Protein AF-A0A937WXK1-F1 (afdb_monomer)

Radius of gyration: 22.66 Å; Cα contacts (8 Å, |Δi|>4): 271; chains: 1; bounding box: 79×3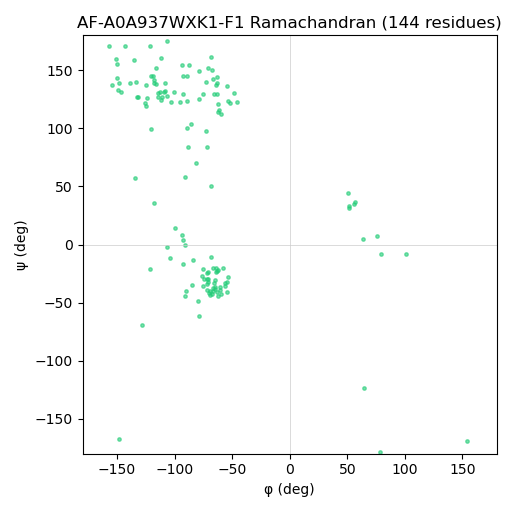7×36 Å

Sequence (146 aa):
MNFSSLIKWIATVLGIVIFLMCNLSALAGEVLADIPAIATKSQAEVAKLLGSPTSQSKSKYGAKCVYSKGAIEIVFINGKADWITVYLPNASYSKEALAFLKLPVKSPTFSNANVIRWTNLPGLLEVSIFPSGNKVDYEYIKVKTK

Nearest PDB structures (foldseek):
  5zza-assembly1_P  TM=6.532E-01  e=3.509E+00  Candidatus Odinarchaeum yellowstonii
  5o7o-assembly1_B  TM=2.671E-01  e=8.896E-01  Erwinia amylovora CFBP1430
  7pbh-assembly1_A  TM=5.790E-01  e=7.378E+00  Candidatus Thorarchaeota
  8yb4-assembly1_B  TM=2.318E-01  e=8.759E+00  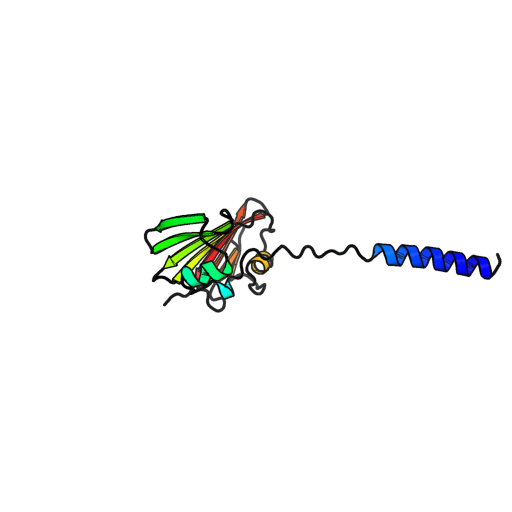Arabidopsis thaliana

Secondary structure (DSSP, 8-state):
--HHHHHHHHHHHHHHHHHHTS------------HHHHTT-BHHHHHHHH-S-SEEEE-SSEEEEEEGGGTEEEEEETTEEEEEEEE-TTSBSSGGGGGGGTPPP---SEE-SS-EEEES-TTEEEEEEEEETTEEEEEEEEE---

Foldseek 3Di:
DDPVVVVVVVVVVVVVVVVPPPPPPDPQPAQPAQCVQQFFDAQVSVCVVQNHFPDWDADPQAIWTHGDVRQWIFGQHVRGTFKIKGAWQPAFPDLCVVVSNVAPRDQFPDDDPAWGKHADDVQWGIWIFGDDHRGTGMIITGGPDD

Structure (mmCIF, N/CA/C/O backbone):
data_AF-A0A937WXK1-F1
#
_entry.id   AF-A0A937WXK1-F1
#
loop_
_atom_site.group_PDB
_atom_site.id
_atom_site.type_symbol
_atom_site.label_atom_id
_atom_site.label_alt_id
_atom_site.label_comp_id
_atom_site.label_asym_id
_atom_site.label_entity_id
_atom_site.label_seq_id
_atom_site.pdbx_PDB_ins_code
_atom_site.Cartn_x
_atom_site.Cartn_y
_atom_site.Cartn_z
_atom_site.occupancy
_atom_site.B_iso_or_equiv
_atom_site.auth_seq_id
_atom_site.auth_comp_id
_atom_site.auth_asym_id
_atom_site.auth_atom_id
_atom_site.pdbx_PDB_model_num
ATOM 1 N N . MET A 1 1 ? 63.518 -20.117 -12.270 1.00 55.62 1 MET A N 1
ATOM 2 C CA . MET A 1 1 ? 62.443 -19.628 -11.375 1.00 55.62 1 MET A CA 1
ATOM 3 C C . MET A 1 1 ? 62.167 -20.729 -10.359 1.00 55.62 1 MET A C 1
ATOM 5 O O . MET A 1 1 ? 61.931 -21.848 -10.788 1.00 55.62 1 MET A O 1
ATOM 9 N N . ASN A 1 2 ? 62.336 -20.481 -9.056 1.00 64.62 2 ASN A N 1
ATOM 10 C CA . ASN A 1 2 ? 62.333 -21.553 -8.051 1.00 64.62 2 ASN A CA 1
ATOM 11 C C . ASN A 1 2 ? 60.907 -21.822 -7.529 1.00 64.62 2 ASN A C 1
ATOM 13 O O . ASN A 1 2 ? 60.117 -20.887 -7.403 1.00 64.62 2 ASN A O 1
ATOM 17 N N . PHE A 1 3 ? 60.575 -23.080 -7.225 1.00 59.91 3 PHE A N 1
ATOM 18 C CA . PHE A 1 3 ? 59.211 -23.543 -6.898 1.00 59.91 3 PHE A CA 1
ATOM 19 C C . PHE A 1 3 ? 58.581 -22.773 -5.716 1.00 59.91 3 PHE A C 1
ATOM 21 O O . PHE A 1 3 ? 57.397 -22.447 -5.717 1.00 59.91 3 PHE A O 1
ATOM 28 N N . SER A 1 4 ? 59.420 -22.359 -4.763 1.00 64.00 4 SER A N 1
ATOM 29 C CA . SER A 1 4 ? 59.071 -21.488 -3.629 1.00 64.00 4 SER A CA 1
ATOM 30 C C . SER A 1 4 ? 58.541 -20.105 -4.046 1.00 64.00 4 SER A C 1
ATOM 32 O O . SER A 1 4 ? 57.612 -19.575 -3.435 1.00 64.00 4 SER A O 1
ATOM 34 N N . SER A 1 5 ? 59.080 -19.523 -5.119 1.00 58.56 5 SER A N 1
ATOM 35 C CA . SER A 1 5 ? 58.648 -18.219 -5.637 1.00 58.56 5 SER A CA 1
ATOM 36 C C . SER A 1 5 ? 57.306 -18.305 -6.369 1.00 58.56 5 SER A C 1
ATOM 38 O O . SER A 1 5 ? 56.538 -17.349 -6.325 1.00 58.56 5 SER A O 1
ATOM 40 N N . LEU A 1 6 ? 56.996 -19.453 -6.984 1.00 58.25 6 LEU A N 1
ATOM 41 C CA . LEU A 1 6 ? 55.725 -19.705 -7.672 1.00 58.25 6 LEU A CA 1
ATOM 42 C C . LEU A 1 6 ? 54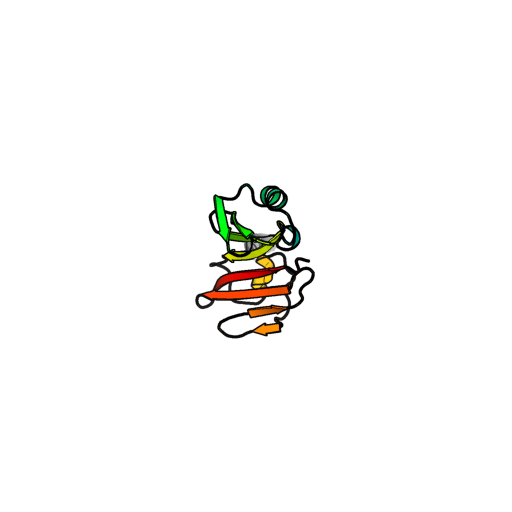.559 -19.834 -6.675 1.00 58.25 6 LEU A C 1
ATOM 44 O O . LEU A 1 6 ? 53.503 -19.245 -6.882 1.00 58.25 6 LEU A O 1
ATOM 48 N N . ILE A 1 7 ? 54.775 -20.526 -5.551 1.00 59.47 7 ILE A N 1
ATOM 49 C CA . ILE A 1 7 ? 53.764 -20.709 -4.492 1.00 59.47 7 ILE A CA 1
ATOM 50 C C . ILE A 1 7 ? 53.437 -19.384 -3.790 1.00 59.47 7 ILE A C 1
ATOM 52 O O . ILE A 1 7 ? 52.269 -19.100 -3.527 1.00 59.47 7 ILE A O 1
ATOM 56 N N . LYS A 1 8 ? 54.445 -18.539 -3.534 1.00 56.88 8 LYS A N 1
ATOM 57 C CA . LYS A 1 8 ? 54.229 -17.202 -2.958 1.00 56.88 8 LYS A CA 1
ATOM 58 C C . LYS A 1 8 ? 53.412 -16.309 -3.891 1.00 56.88 8 LYS A C 1
ATOM 60 O O . LYS A 1 8 ? 52.508 -15.629 -3.426 1.00 56.88 8 LYS A O 1
ATOM 65 N N . TRP A 1 9 ? 53.676 -16.365 -5.196 1.00 55.75 9 TRP A N 1
ATOM 66 C CA . TRP A 1 9 ? 52.932 -15.586 -6.188 1.00 55.75 9 TRP A CA 1
ATOM 67 C C . TRP A 1 9 ? 51.472 -16.050 -6.310 1.00 55.75 9 TRP A C 1
ATOM 69 O O . TRP A 1 9 ? 50.564 -15.222 -6.306 1.00 55.75 9 TRP A O 1
ATOM 79 N N . ILE A 1 10 ? 51.229 -17.368 -6.317 1.00 57.94 10 ILE A N 1
ATOM 80 C CA . ILE A 1 10 ? 49.874 -17.944 -6.321 1.00 57.94 10 ILE A CA 1
ATOM 81 C C . ILE A 1 10 ? 49.108 -17.543 -5.054 1.00 57.94 10 ILE A C 1
ATOM 83 O O . ILE A 1 10 ? 47.962 -17.121 -5.160 1.00 57.94 10 ILE A O 1
ATOM 87 N N . ALA A 1 11 ? 49.734 -17.600 -3.874 1.00 56.31 11 ALA A N 1
ATOM 88 C CA . ALA A 1 11 ? 49.095 -17.209 -2.615 1.00 56.31 11 ALA A CA 1
ATOM 89 C C . ALA A 1 11 ? 48.742 -15.709 -2.562 1.00 56.31 11 ALA A C 1
ATOM 91 O O . ALA A 1 11 ? 47.680 -15.346 -2.055 1.00 56.31 11 ALA A O 1
ATOM 92 N N . THR A 1 12 ? 49.585 -14.836 -3.125 1.00 54.69 12 THR A N 1
ATOM 93 C CA . THR A 1 12 ? 49.306 -13.392 -3.210 1.00 54.69 12 THR A CA 1
ATOM 94 C C . THR A 1 12 ? 48.169 -13.084 -4.187 1.00 54.69 12 THR A C 1
ATOM 96 O O . THR A 1 12 ? 47.307 -12.266 -3.873 1.00 54.69 12 THR A O 1
ATOM 99 N N . VAL A 1 13 ? 48.104 -13.765 -5.336 1.00 55.28 13 VAL A N 1
ATOM 100 C CA . VAL A 1 13 ? 47.019 -13.571 -6.314 1.00 55.28 13 VAL A CA 1
ATOM 101 C C . VAL A 1 13 ? 45.694 -14.161 -5.808 1.00 55.28 13 VAL A C 1
ATOM 103 O O . VAL A 1 13 ? 44.657 -13.513 -5.944 1.00 55.28 13 VAL A O 1
ATOM 106 N N . LEU A 1 14 ? 45.708 -15.325 -5.144 1.00 51.22 14 LEU A N 1
ATOM 107 C CA . LEU A 1 14 ? 44.502 -15.919 -4.544 1.00 51.22 14 LEU A CA 1
ATOM 108 C C . LEU A 1 14 ? 43.934 -15.059 -3.401 1.00 51.22 14 LEU A C 1
ATOM 110 O O . LEU A 1 14 ? 42.718 -14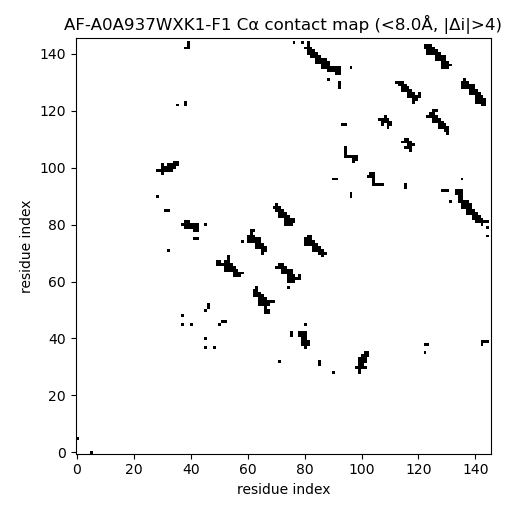.920 -3.283 1.00 51.22 14 LEU A O 1
ATOM 114 N N . GLY A 1 15 ? 44.803 -14.450 -2.586 1.00 51.47 15 GLY A N 1
ATOM 115 C CA . GLY A 1 15 ? 44.396 -13.562 -1.492 1.00 51.47 15 GLY A CA 1
ATOM 116 C C . GLY A 1 15 ? 43.711 -12.275 -1.967 1.00 51.47 15 GLY A C 1
ATOM 117 O O . GLY A 1 15 ? 42.782 -11.799 -1.317 1.00 51.47 15 GLY A O 1
ATOM 118 N N . ILE A 1 16 ? 44.107 -11.744 -3.129 1.00 53.38 16 ILE A N 1
ATOM 119 C CA . ILE A 1 16 ? 43.506 -10.537 -3.722 1.00 53.38 16 ILE A CA 1
ATOM 120 C C . ILE A 1 16 ? 42.127 -10.839 -4.336 1.00 53.38 16 ILE A C 1
ATOM 122 O O . ILE A 1 16 ? 41.214 -10.022 -4.224 1.00 53.38 16 ILE A O 1
ATOM 126 N N . VAL A 1 17 ? 41.932 -12.023 -4.927 1.00 50.88 17 VAL A N 1
ATOM 127 C CA . VAL A 1 17 ? 40.643 -12.409 -5.536 1.00 50.88 17 VAL A CA 1
ATOM 128 C C . VAL A 1 17 ? 39.564 -12.682 -4.478 1.00 50.88 17 VAL A C 1
ATOM 130 O O . VAL A 1 17 ? 38.404 -12.330 -4.684 1.00 50.88 17 VAL A O 1
ATOM 133 N N . ILE A 1 18 ? 39.934 -13.226 -3.314 1.00 52.16 18 ILE A N 1
ATOM 134 C CA . ILE A 1 18 ? 38.995 -13.495 -2.208 1.00 52.16 18 ILE A CA 1
ATOM 135 C C . ILE A 1 18 ? 38.510 -12.197 -1.536 1.00 52.16 18 ILE A C 1
ATOM 137 O O . ILE A 1 18 ? 37.368 -12.131 -1.087 1.00 52.16 18 ILE A O 1
ATOM 141 N N . PHE A 1 19 ? 39.320 -11.133 -1.531 1.00 45.56 19 PHE A N 1
ATOM 142 C CA . PHE A 1 19 ? 38.909 -9.834 -0.985 1.00 45.56 19 PHE A CA 1
ATOM 143 C C . PHE A 1 19 ? 37.940 -9.068 -1.908 1.00 45.56 19 PHE A C 1
ATOM 145 O O . PHE A 1 19 ? 37.181 -8.218 -1.445 1.00 45.56 19 PHE A O 1
ATOM 152 N N . LEU A 1 20 ? 37.909 -9.388 -3.209 1.00 48.06 20 LEU A N 1
ATOM 153 C CA . LEU A 1 20 ? 37.067 -8.690 -4.187 1.00 48.06 20 LEU A CA 1
ATOM 154 C C . LEU A 1 20 ? 35.616 -9.209 -4.255 1.00 48.06 20 LEU A C 1
ATOM 156 O O . LEU A 1 20 ? 34.759 -8.534 -4.820 1.00 48.06 20 LEU A O 1
ATOM 160 N N . MET A 1 21 ? 35.304 -10.373 -3.673 1.00 49.56 21 MET A N 1
ATOM 161 C CA . MET A 1 21 ? 33.971 -10.996 -3.791 1.00 49.56 21 MET A CA 1
ATOM 162 C C . MET A 1 21 ? 32.962 -10.618 -2.693 1.00 49.56 21 MET A C 1
ATOM 164 O O . MET A 1 21 ? 31.816 -11.054 -2.752 1.00 49.56 21 MET A O 1
ATOM 168 N N . CYS A 1 22 ? 33.328 -9.781 -1.718 1.00 47.31 22 CYS A N 1
ATOM 169 C CA . CYS A 1 22 ? 32.464 -9.489 -0.562 1.00 47.31 22 CYS A CA 1
ATOM 170 C C . CYS A 1 22 ? 31.671 -8.172 -0.627 1.00 47.31 22 CYS A C 1
ATOM 172 O O . CYS A 1 22 ? 31.129 -7.749 0.388 1.00 47.31 22 CYS A O 1
ATOM 174 N N . ASN A 1 23 ? 31.560 -7.520 -1.789 1.00 49.66 23 ASN A N 1
ATOM 175 C CA . ASN A 1 23 ? 30.774 -6.283 -1.927 1.00 49.66 23 ASN A CA 1
ATOM 176 C C . ASN A 1 23 ? 29.605 -6.406 -2.910 1.00 49.66 23 ASN A C 1
ATOM 178 O O . ASN A 1 23 ? 29.257 -5.445 -3.590 1.00 49.66 23 ASN A O 1
ATOM 182 N N . LEU A 1 24 ? 28.950 -7.568 -2.962 1.00 50.41 24 LEU A N 1
ATOM 183 C CA . LEU A 1 24 ? 27.595 -7.645 -3.508 1.00 50.41 24 LEU A CA 1
ATOM 184 C C . LEU A 1 24 ? 26.588 -7.437 -2.373 1.00 50.41 24 LEU A C 1
ATOM 186 O O . LEU A 1 24 ? 25.771 -8.304 -2.068 1.00 50.41 24 LEU A O 1
ATOM 190 N N . SER A 1 25 ? 26.684 -6.287 -1.701 1.00 50.28 25 SER A N 1
ATOM 191 C CA . SER A 1 25 ? 25.630 -5.846 -0.794 1.00 50.28 25 SER A CA 1
ATOM 192 C C . SER A 1 25 ? 24.368 -5.713 -1.625 1.00 50.28 25 SER A C 1
ATOM 194 O O . SER A 1 25 ? 24.293 -4.893 -2.542 1.00 50.28 25 SER A O 1
ATOM 196 N N . ALA A 1 26 ? 23.413 -6.593 -1.345 1.00 49.31 26 ALA A N 1
ATOM 197 C CA . ALA A 1 26 ? 22.116 -6.604 -1.973 1.00 49.31 26 ALA A CA 1
ATOM 198 C C . ALA A 1 26 ? 21.556 -5.176 -2.001 1.00 49.31 26 ALA A C 1
ATOM 200 O O . ALA A 1 26 ? 21.337 -4.569 -0.955 1.00 49.31 26 ALA A O 1
ATOM 201 N N . LEU A 1 27 ? 21.239 -4.677 -3.197 1.00 47.31 27 LEU A N 1
ATOM 202 C CA . LEU A 1 27 ? 20.220 -3.644 -3.390 1.00 47.31 27 LEU A CA 1
ATOM 203 C C . LEU A 1 27 ? 18.841 -4.254 -3.065 1.00 47.31 27 LEU A C 1
ATOM 205 O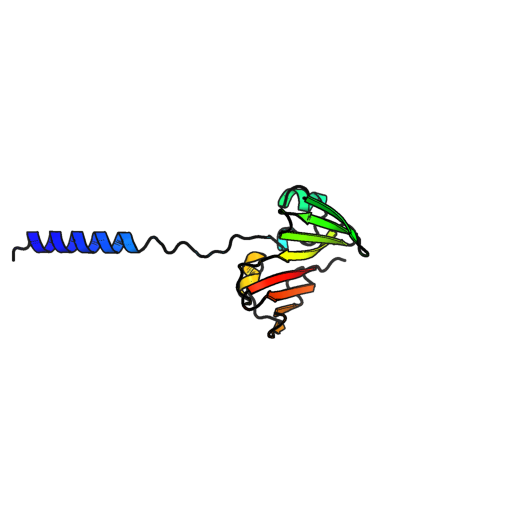 O . LEU A 1 27 ? 17.909 -4.205 -3.863 1.00 47.31 27 LEU A O 1
ATOM 209 N N . ALA A 1 28 ? 18.722 -4.909 -1.910 1.00 51.16 28 ALA A N 1
ATOM 210 C CA . ALA A 1 28 ? 17.448 -5.227 -1.310 1.00 51.16 28 ALA A CA 1
ATOM 211 C C . ALA A 1 28 ? 16.937 -3.891 -0.787 1.00 51.16 28 ALA A C 1
ATOM 213 O O . ALA A 1 28 ? 17.398 -3.397 0.240 1.00 51.16 28 ALA A O 1
ATOM 214 N N . GLY A 1 29 ? 16.067 -3.261 -1.573 1.00 54.28 29 GLY A N 1
ATOM 215 C CA . GLY A 1 29 ? 15.367 -2.068 -1.141 1.00 54.28 29 GLY A CA 1
ATOM 216 C C . GLY A 1 29 ? 14.772 -2.299 0.244 1.00 54.28 29 GLY A C 1
ATOM 217 O O . GLY A 1 29 ? 14.165 -3.342 0.493 1.00 54.28 29 GLY A O 1
ATOM 218 N N . GLU A 1 30 ? 15.013 -1.362 1.157 1.00 63.38 30 GLU A N 1
ATOM 219 C CA . GLU A 1 30 ? 14.462 -1.411 2.504 1.00 63.38 30 GLU A CA 1
ATOM 220 C C . GLU A 1 30 ? 12.940 -1.569 2.402 1.00 63.38 30 GLU A C 1
ATOM 222 O O . GLU A 1 30 ? 12.269 -0.800 1.710 1.00 63.38 30 GLU A O 1
ATOM 227 N N . VAL A 1 31 ? 12.400 -2.620 3.021 1.00 65.44 31 VAL A N 1
ATOM 228 C CA . VAL A 1 31 ? 10.958 -2.868 3.016 1.00 65.44 31 VAL A CA 1
ATOM 229 C C . VAL A 1 31 ? 10.277 -1.701 3.716 1.00 65.44 31 VAL A C 1
ATOM 231 O O . VAL A 1 31 ? 10.439 -1.529 4.923 1.00 65.44 31 VAL A O 1
ATOM 234 N N . LEU A 1 32 ? 9.495 -0.924 2.969 1.00 78.56 32 LEU A N 1
ATOM 235 C CA . LEU A 1 32 ? 8.864 0.277 3.505 1.00 78.56 32 LEU A CA 1
ATOM 236 C C . LEU A 1 32 ? 7.537 -0.036 4.210 1.00 78.56 32 LEU A C 1
ATOM 238 O O . LEU A 1 32 ? 7.209 0.601 5.209 1.00 78.56 32 LEU A O 1
ATOM 242 N N . ALA A 1 33 ? 6.776 -1.019 3.715 1.00 86.75 33 ALA A N 1
ATOM 243 C CA . ALA A 1 33 ? 5.489 -1.399 4.292 1.00 86.75 33 ALA A CA 1
ATOM 244 C C . ALA A 1 33 ? 5.218 -2.905 4.153 1.00 86.75 33 ALA A C 1
ATOM 246 O O . ALA A 1 33 ? 5.307 -3.472 3.071 1.00 86.75 33 ALA A O 1
ATOM 247 N N . ASP A 1 34 ? 4.821 -3.562 5.244 1.00 94.62 34 ASP A N 1
ATOM 248 C CA . ASP A 1 34 ? 4.305 -4.936 5.213 1.00 94.62 34 ASP A CA 1
ATOM 249 C C . ASP A 1 34 ? 2.787 -4.900 4.978 1.00 94.62 34 ASP A C 1
ATOM 251 O O . ASP A 1 34 ? 1.993 -4.892 5.923 1.00 94.62 34 ASP A O 1
ATOM 255 N N . ILE A 1 35 ? 2.370 -4.801 3.711 1.00 96.12 35 ILE A N 1
ATOM 256 C CA . ILE A 1 35 ? 0.947 -4.668 3.360 1.00 96.12 35 ILE A CA 1
ATOM 257 C C . ILE A 1 35 ? 0.110 -5.855 3.855 1.00 96.12 35 ILE A C 1
ATOM 259 O O . ILE A 1 35 ? -0.958 -5.600 4.419 1.00 96.12 35 ILE A O 1
ATOM 263 N N . PRO A 1 36 ? 0.554 -7.123 3.736 1.00 95.75 36 PRO A N 1
ATOM 264 C CA . PRO A 1 36 ? -0.164 -8.250 4.330 1.00 95.75 36 PRO A CA 1
ATOM 265 C C . PRO A 1 36 ? -0.397 -8.119 5.842 1.00 95.75 36 PRO A C 1
ATOM 267 O O . PRO A 1 36 ? -1.452 -8.525 6.329 1.00 95.75 36 PRO A O 1
ATOM 270 N N . ALA A 1 37 ? 0.547 -7.537 6.590 1.00 96.31 37 ALA A N 1
ATOM 271 C CA . ALA A 1 37 ? 0.388 -7.319 8.028 1.00 96.31 37 ALA A CA 1
ATOM 272 C C . ALA A 1 37 ? -0.538 -6.137 8.376 1.00 96.31 37 ALA A C 1
ATOM 274 O O . ALA A 1 37 ? -1.144 -6.143 9.450 1.00 96.31 37 ALA A O 1
ATOM 275 N N . ILE A 1 38 ? -0.653 -5.139 7.492 1.00 96.50 38 ILE A N 1
ATOM 276 C CA . ILE A 1 38 ? -1.426 -3.900 7.701 1.00 96.50 38 ILE A CA 1
ATOM 277 C C . ILE A 1 38 ? -2.876 -4.037 7.221 1.00 96.50 38 ILE A C 1
ATOM 279 O O . ILE A 1 38 ? -3.791 -3.523 7.867 1.00 96.50 38 ILE A O 1
ATOM 283 N N . ALA A 1 39 ? -3.103 -4.702 6.088 1.00 96.56 39 ALA A N 1
ATOM 284 C CA . ALA A 1 39 ? -4.413 -4.788 5.452 1.00 96.56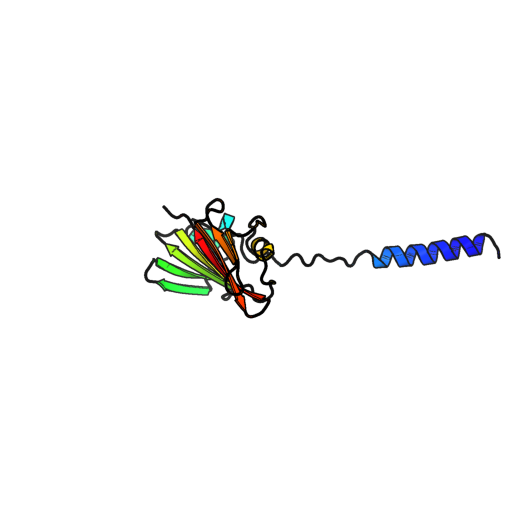 39 ALA A CA 1
ATOM 285 C C . ALA A 1 39 ? -5.475 -5.321 6.428 1.00 96.56 39 ALA A C 1
ATOM 287 O O . ALA A 1 39 ? -5.244 -6.287 7.156 1.00 96.56 39 ALA A O 1
ATOM 288 N N . THR A 1 40 ? -6.661 -4.702 6.443 1.00 96.56 40 THR A N 1
ATOM 289 C CA . THR A 1 40 ? -7.800 -5.051 7.321 1.00 96.56 40 THR A CA 1
ATOM 290 C C . THR A 1 40 ? -7.571 -4.872 8.831 1.00 96.56 40 THR A C 1
ATOM 292 O O . THR A 1 40 ? -8.453 -5.204 9.633 1.00 96.56 40 THR A O 1
ATOM 295 N N . LYS A 1 41 ? -6.425 -4.333 9.263 1.00 97.50 41 LYS A N 1
ATOM 296 C CA . LYS A 1 41 ? -6.162 -4.031 10.678 1.00 97.50 41 LYS A CA 1
ATOM 297 C C . LYS A 1 41 ? -6.842 -2.745 11.115 1.00 97.50 41 LYS A C 1
ATOM 299 O O . LYS A 1 41 ? -7.038 -1.826 10.327 1.00 97.50 41 LYS A O 1
ATOM 304 N N . SER A 1 42 ? -7.217 -2.673 12.386 1.00 97.25 42 SER A N 1
ATOM 305 C CA . SER A 1 42 ? -7.682 -1.420 12.982 1.00 97.25 42 SER A CA 1
ATOM 306 C C . SER A 1 42 ? -6.551 -0.402 13.103 1.00 97.25 42 SER A C 1
ATOM 308 O O . SER A 1 42 ? -5.375 -0.762 13.117 1.00 97.25 42 SER A O 1
ATOM 310 N N . GLN A 1 43 ? -6.898 0.874 13.268 1.00 97.12 43 GLN A N 1
ATOM 311 C CA . GLN A 1 43 ? -5.909 1.932 13.486 1.00 97.12 43 GLN A CA 1
ATOM 312 C C . GLN A 1 43 ? -4.975 1.636 14.669 1.00 97.12 43 GLN A C 1
ATOM 314 O O . GLN A 1 43 ? -3.769 1.854 14.566 1.00 97.12 43 GLN A O 1
ATOM 319 N N . ALA A 1 44 ? -5.513 1.106 15.771 1.00 97.44 44 ALA A N 1
ATOM 320 C CA . ALA A 1 44 ? -4.726 0.758 16.950 1.00 97.44 44 ALA A CA 1
ATOM 321 C C . ALA A 1 44 ? -3.757 -0.405 16.684 1.00 97.44 44 ALA A C 1
ATOM 323 O O . ALA A 1 44 ? -2.636 -0.399 17.182 1.00 97.44 44 ALA A O 1
ATOM 324 N N . GLU A 1 45 ? -4.164 -1.400 15.894 1.00 98.00 45 GLU A N 1
ATOM 325 C CA . GLU A 1 45 ? -3.287 -2.503 15.487 1.00 98.00 45 GLU A CA 1
ATOM 326 C C . GLU A 1 45 ? -2.193 -2.029 14.528 1.00 98.00 45 GLU A C 1
ATOM 328 O O . GLU A 1 45 ? -1.032 -2.378 14.723 1.00 98.00 45 GLU A O 1
ATOM 333 N N . VAL A 1 46 ? -2.530 -1.187 13.546 1.00 97.62 46 VAL A N 1
ATOM 334 C CA . VAL A 1 46 ? -1.538 -0.585 12.642 1.00 97.62 46 VAL A CA 1
ATOM 335 C C . VAL A 1 46 ? -0.529 0.255 13.421 1.00 97.62 46 VAL A C 1
ATOM 337 O O . VAL A 1 46 ? 0.665 0.180 13.146 1.00 97.62 46 VAL A O 1
ATOM 340 N N . ALA A 1 47 ? -0.971 0.998 14.439 1.00 96.50 47 ALA A N 1
ATOM 341 C CA . ALA A 1 47 ? -0.073 1.807 15.257 1.00 96.50 47 ALA A CA 1
ATOM 342 C C . ALA A 1 47 ? 0.953 0.972 16.047 1.00 96.50 47 ALA A C 1
ATOM 344 O O . ALA A 1 47 ? 2.031 1.464 16.365 1.00 96.50 47 ALA A O 1
ATOM 345 N N . LYS A 1 48 ? 0.667 -0.308 16.327 1.00 96.81 48 LYS A N 1
ATOM 346 C CA . LYS A 1 48 ? 1.656 -1.230 16.917 1.00 96.81 48 LYS A CA 1
ATOM 347 C C . LYS A 1 48 ? 2.746 -1.639 15.923 1.00 96.81 48 LYS A C 1
ATOM 349 O O . LYS A 1 48 ? 3.827 -2.018 16.354 1.00 96.81 48 LYS A O 1
ATOM 354 N N . LEU A 1 49 ? 2.454 -1.588 14.622 1.00 95.31 49 LEU A N 1
ATOM 355 C CA . LEU A 1 49 ? 3.379 -1.966 13.549 1.00 95.31 49 LEU A CA 1
ATOM 356 C C . LEU A 1 49 ? 4.197 -0.770 13.052 1.00 95.31 49 LEU A C 1
ATOM 358 O O . LEU A 1 49 ? 5.398 -0.893 12.844 1.00 95.31 49 LEU A O 1
ATOM 362 N N . LEU A 1 50 ? 3.543 0.377 12.855 1.00 94.75 50 LEU A N 1
ATOM 363 C CA . LEU A 1 50 ? 4.133 1.569 12.231 1.00 94.75 50 LEU A CA 1
ATOM 364 C C . LEU A 1 50 ? 4.433 2.700 13.227 1.00 94.75 50 LEU A C 1
ATOM 366 O O . LEU A 1 50 ? 4.943 3.749 12.836 1.00 94.75 50 LEU A O 1
ATOM 370 N N . GLY A 1 51 ? 4.093 2.513 14.504 1.00 95.06 51 GLY A N 1
ATOM 371 C CA . GLY A 1 51 ? 4.073 3.582 15.498 1.00 95.06 51 GLY A CA 1
ATOM 372 C C . GLY A 1 51 ? 2.833 4.475 15.384 1.00 95.06 51 GLY A C 1
ATOM 373 O O . GLY A 1 51 ? 1.941 4.265 14.559 1.00 95.06 51 GLY A O 1
ATOM 374 N N . SER A 1 52 ? 2.762 5.492 16.241 1.00 95.31 52 SER A N 1
ATOM 375 C CA . SER A 1 52 ? 1.662 6.460 16.220 1.00 95.31 52 SER A CA 1
ATOM 376 C C . SER A 1 52 ? 1.630 7.250 14.905 1.00 95.31 52 SER A C 1
ATOM 378 O O . SER A 1 52 ? 2.689 7.591 14.369 1.00 95.31 52 SER A O 1
ATOM 380 N N . PRO A 1 53 ? 0.434 7.592 14.390 1.00 96.62 53 PRO A N 1
ATOM 381 C CA . PRO A 1 53 ? 0.336 8.419 13.199 1.00 96.62 53 PRO A CA 1
ATOM 382 C C . PRO A 1 53 ? 0.933 9.807 13.458 1.00 96.62 53 PRO A C 1
ATOM 384 O O . PRO A 1 53 ? 0.729 10.402 14.514 1.00 96.62 53 PRO A O 1
ATOM 387 N N . THR A 1 54 ? 1.662 10.330 12.476 1.00 96.94 54 THR A N 1
ATOM 388 C CA . THR A 1 54 ? 2.220 11.689 12.492 1.00 96.94 54 THR A CA 1
ATOM 389 C C . THR A 1 54 ? 1.123 12.739 12.329 1.00 96.94 54 THR A C 1
ATOM 391 O O . THR A 1 54 ? 1.214 13.830 12.884 1.00 96.94 54 THR A O 1
ATOM 394 N N . SER A 1 55 ? 0.068 12.412 11.585 1.00 96.81 55 SER A N 1
ATOM 395 C CA . SER A 1 55 ? -1.127 13.242 11.489 1.00 96.81 55 SER A CA 1
ATOM 396 C C . SER A 1 55 ? -2.363 12.385 11.246 1.00 96.81 55 SER A C 1
ATOM 398 O O . SER A 1 55 ? -2.289 11.264 10.732 1.00 96.81 55 SER A O 1
ATOM 400 N N . GLN A 1 56 ? -3.514 12.923 11.635 1.00 96.31 56 GLN A N 1
ATOM 401 C CA . GLN A 1 56 ? -4.806 12.290 11.436 1.00 96.31 56 GLN A CA 1
ATOM 402 C C . GLN A 1 56 ? -5.825 13.339 11.001 1.00 96.31 56 GLN A C 1
ATOM 404 O O . GLN A 1 56 ? -5.863 14.453 11.516 1.00 96.31 56 GLN A O 1
ATOM 409 N N . SER A 1 57 ? -6.662 12.966 10.044 1.00 96.69 57 SER A N 1
ATOM 410 C CA . SER A 1 57 ? -7.745 13.788 9.514 1.00 96.69 57 SER A CA 1
ATOM 411 C C . SER A 1 57 ? -8.960 12.916 9.206 1.00 96.69 57 SER A C 1
ATOM 413 O O . SER A 1 57 ? -8.904 11.686 9.269 1.00 96.69 57 SER A O 1
ATOM 415 N N . LYS A 1 58 ? -10.092 1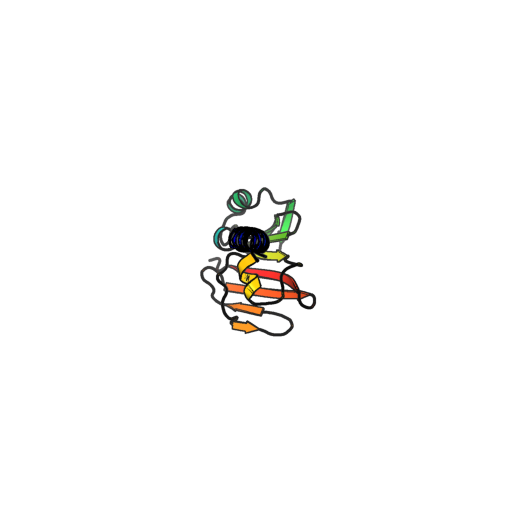3.543 8.887 1.00 95.62 58 LYS A N 1
ATOM 416 C CA . LYS A 1 58 ? -11.293 12.839 8.435 1.00 95.62 58 LYS A CA 1
ATOM 417 C C . LYS A 1 58 ? -11.394 12.944 6.917 1.00 95.62 58 LYS A C 1
ATOM 419 O O . LYS A 1 58 ? -11.287 14.033 6.365 1.00 95.62 58 LYS A O 1
ATOM 424 N N . SER A 1 59 ? -11.631 11.819 6.254 1.00 94.06 59 SER A N 1
ATOM 425 C CA . SER A 1 59 ? -11.973 11.758 4.832 1.00 94.06 59 SER A CA 1
ATOM 426 C C . SER A 1 59 ? -13.459 11.431 4.652 1.00 94.06 59 SER A C 1
ATOM 428 O O . SER A 1 59 ? -14.156 11.104 5.615 1.00 94.06 59 SER A O 1
ATOM 430 N N . LYS A 1 60 ? -13.937 11.450 3.401 1.00 94.06 60 LYS A N 1
ATOM 431 C CA . LYS A 1 60 ? -15.292 11.000 3.043 1.00 94.06 60 LYS A CA 1
ATOM 432 C C . LYS A 1 60 ? -15.595 9.568 3.515 1.00 94.06 60 LYS A C 1
ATOM 434 O O . LYS A 1 60 ? -16.742 9.278 3.832 1.00 94.06 60 LYS A O 1
ATOM 439 N N . TYR A 1 61 ? -14.589 8.691 3.554 1.00 93.69 61 TYR A N 1
ATOM 440 C CA . TYR A 1 61 ? -14.770 7.251 3.787 1.00 93.69 61 TYR A CA 1
ATOM 441 C C . TYR A 1 61 ? -14.387 6.792 5.200 1.00 93.69 61 TYR A C 1
ATOM 443 O O . TYR A 1 61 ? -14.697 5.669 5.584 1.00 93.69 61 TYR A O 1
ATOM 451 N N . GLY A 1 62 ? -13.725 7.647 5.981 1.00 94.00 62 GLY A N 1
ATOM 452 C CA . GLY A 1 62 ? -13.257 7.304 7.322 1.00 94.00 62 GLY A CA 1
ATOM 453 C C . GLY A 1 62 ? -12.049 8.121 7.765 1.00 94.00 62 GLY A C 1
ATOM 454 O O . GLY A 1 62 ? -11.688 9.117 7.127 1.00 94.00 62 GLY A O 1
ATOM 455 N N . ALA A 1 63 ? -11.425 7.716 8.870 1.00 97.06 63 ALA A N 1
ATOM 456 C CA . ALA A 1 63 ? -10.213 8.363 9.368 1.00 97.06 63 ALA A CA 1
ATOM 457 C C . ALA A 1 63 ? -9.064 8.158 8.372 1.00 97.06 63 ALA A C 1
ATOM 459 O O . ALA A 1 63 ? -8.816 7.036 7.942 1.00 97.06 63 ALA A O 1
ATOM 460 N N . LYS A 1 64 ? -8.375 9.237 8.002 1.00 98.31 64 LYS A N 1
ATOM 461 C CA . LYS A 1 64 ? -7.130 9.196 7.235 1.00 98.31 64 LYS A CA 1
ATOM 462 C C . LYS A 1 64 ? -5.978 9.459 8.194 1.00 98.31 64 LYS A C 1
ATOM 464 O O . LYS A 1 64 ? -5.944 10.518 8.821 1.00 98.31 64 LYS A O 1
ATOM 469 N N . CYS A 1 65 ? -5.038 8.532 8.275 1.00 98.25 65 CYS A N 1
ATOM 470 C CA . CYS A 1 65 ? -3.844 8.661 9.100 1.00 98.25 65 CYS A CA 1
ATOM 471 C C . CYS A 1 65 ? -2.591 8.616 8.233 1.00 98.25 65 CYS A C 1
ATOM 473 O O . CYS A 1 65 ? -2.533 7.876 7.251 1.00 98.25 65 CYS A O 1
ATOM 475 N N . VAL A 1 66 ? -1.587 9.387 8.632 1.00 97.81 66 VAL A N 1
ATOM 476 C CA . VAL A 1 66 ? -0.273 9.432 7.992 1.00 97.81 66 VAL A CA 1
ATOM 477 C C . VAL A 1 66 ? 0.755 8.853 8.956 1.00 97.81 66 VAL A C 1
ATOM 479 O O . VAL A 1 66 ? 0.793 9.246 10.120 1.00 97.81 66 VAL A O 1
ATOM 482 N N . TYR A 1 67 ? 1.587 7.935 8.481 1.00 96.19 67 TYR A N 1
ATOM 483 C CA . TYR A 1 67 ? 2.625 7.244 9.247 1.00 96.19 67 TYR A CA 1
ATOM 484 C C . TYR A 1 67 ? 4.001 7.479 8.619 1.00 96.19 67 TYR A C 1
ATOM 486 O O . TYR A 1 67 ? 4.115 8.029 7.520 1.00 96.19 67 TYR A O 1
ATOM 494 N N . SER A 1 68 ? 5.057 7.069 9.327 1.00 91.75 68 SER A N 1
ATOM 495 C CA . SER A 1 68 ? 6.431 7.039 8.805 1.00 91.75 68 SER A CA 1
ATOM 496 C C . SER A 1 68 ? 6.868 8.359 8.152 1.00 91.75 68 SER A C 1
ATOM 498 O O . SER A 1 68 ? 7.440 8.367 7.067 1.00 91.75 68 SER A O 1
ATOM 500 N N . LYS A 1 69 ? 6.556 9.493 8.801 1.00 88.69 69 LYS A N 1
ATOM 501 C CA . LYS A 1 69 ? 6.873 10.853 8.322 1.00 88.69 69 LYS A CA 1
ATOM 502 C C . LYS A 1 69 ? 6.328 11.178 6.919 1.00 88.69 69 LYS A C 1
ATOM 504 O O . LYS A 1 69 ? 6.966 11.910 6.171 1.00 88.69 69 LYS A O 1
ATOM 509 N N . GLY A 1 70 ? 5.155 10.653 6.564 1.00 91.44 70 GLY A N 1
ATOM 510 C CA . GLY A 1 70 ? 4.519 10.927 5.269 1.00 91.44 70 GLY A CA 1
ATOM 511 C C . GLY A 1 70 ? 4.691 9.824 4.234 1.00 91.44 70 GLY A C 1
ATOM 512 O O . GLY A 1 70 ? 4.037 9.871 3.201 1.00 91.44 70 GLY A O 1
ATOM 513 N N . ALA A 1 71 ? 5.516 8.813 4.507 1.00 94.00 71 ALA A N 1
ATOM 514 C CA . ALA A 1 71 ? 5.770 7.742 3.550 1.00 94.00 71 ALA A CA 1
ATOM 515 C C . ALA A 1 71 ? 4.568 6.800 3.354 1.00 94.00 71 ALA A C 1
ATOM 517 O O . ALA A 1 71 ? 4.466 6.148 2.317 1.00 94.00 71 ALA A O 1
ATOM 518 N N . ILE A 1 72 ? 3.665 6.718 4.339 1.00 97.50 72 ILE A N 1
ATOM 519 C CA . ILE A 1 72 ? 2.489 5.845 4.297 1.00 97.50 72 ILE A CA 1
ATOM 520 C C . ILE A 1 72 ? 1.253 6.644 4.703 1.00 97.50 72 ILE A C 1
ATOM 522 O O . ILE A 1 72 ? 1.210 7.227 5.787 1.00 97.50 72 ILE A O 1
ATOM 526 N N . GLU A 1 73 ? 0.217 6.610 3.874 1.00 98.06 73 GLU A N 1
ATOM 527 C CA . GLU A 1 73 ? -1.110 7.118 4.213 1.00 98.06 73 GLU A CA 1
ATOM 528 C C . GLU A 1 73 ? -2.124 5.979 4.210 1.00 98.06 73 GLU A C 1
ATOM 530 O O . GLU A 1 73 ? -2.112 5.129 3.325 1.00 98.06 73 GLU A O 1
ATOM 535 N N . ILE A 1 74 ? -3.027 5.960 5.188 1.00 98.38 74 ILE A N 1
ATOM 536 C CA . ILE A 1 74 ? -4.055 4.924 5.307 1.00 98.38 74 ILE A CA 1
ATOM 537 C C . ILE A 1 74 ? -5.399 5.583 5.563 1.00 98.38 74 ILE A C 1
ATOM 539 O O . ILE A 1 74 ? -5.551 6.343 6.521 1.00 98.38 74 ILE A O 1
ATOM 543 N N . VAL A 1 75 ? -6.394 5.251 4.746 1.00 98.19 75 VAL A N 1
ATOM 544 C CA . VAL A 1 75 ? -7.802 5.512 5.049 1.00 98.19 75 VAL A CA 1
ATOM 545 C C . VAL A 1 75 ? -8.410 4.266 5.682 1.00 98.19 75 VAL A C 1
ATOM 547 O O . VAL A 1 75 ? -8.410 3.182 5.095 1.00 98.19 75 VAL A O 1
ATOM 550 N N . PHE A 1 76 ? -8.942 4.441 6.888 1.00 97.56 76 PHE A N 1
ATOM 551 C CA . PHE A 1 76 ? -9.625 3.405 7.647 1.00 97.56 76 PHE A CA 1
ATOM 552 C C . PHE A 1 76 ? -11.117 3.398 7.311 1.00 97.56 76 PHE A C 1
ATOM 554 O O . PHE A 1 76 ? -11.877 4.209 7.844 1.00 97.56 76 PHE A O 1
ATOM 561 N N . ILE A 1 77 ? -11.539 2.479 6.445 1.00 96.31 77 ILE A N 1
ATOM 562 C CA . ILE A 1 77 ? -12.939 2.293 6.043 1.00 96.31 77 ILE A CA 1
ATOM 563 C C . ILE A 1 77 ? -13.560 1.242 6.965 1.00 96.31 77 ILE A C 1
ATOM 565 O O . ILE A 1 77 ? -12.962 0.199 7.213 1.00 96.31 77 ILE A O 1
ATOM 569 N N . ASN A 1 78 ? -14.723 1.541 7.553 1.00 94.62 78 ASN A N 1
ATOM 570 C CA . ASN A 1 78 ? -15.343 0.714 8.603 1.00 94.62 78 ASN A CA 1
ATOM 571 C C . ASN A 1 78 ? -14.376 0.382 9.763 1.00 94.62 78 ASN A C 1
ATOM 573 O O . ASN A 1 78 ? -14.412 -0.696 10.353 1.00 94.62 78 ASN A O 1
ATOM 577 N N . GLY A 1 79 ? -13.469 1.315 10.076 1.00 95.19 79 GLY A N 1
ATOM 578 C CA . GLY A 1 79 ? -12.462 1.156 11.128 1.00 95.19 79 GLY A CA 1
ATOM 579 C C . GLY A 1 79 ? -11.285 0.244 10.768 1.00 95.19 79 GLY A C 1
ATOM 580 O O . GLY A 1 79 ? -10.472 -0.041 11.649 1.00 95.19 79 GLY A O 1
ATOM 581 N N . LYS A 1 80 ? -11.164 -0.208 9.513 1.00 97.44 80 LYS A N 1
ATOM 582 C CA . LYS A 1 80 ? -10.103 -1.106 9.034 1.00 97.44 80 LYS A CA 1
ATOM 583 C C . LYS A 1 80 ? -9.254 -0.450 7.945 1.00 97.44 80 LYS A C 1
ATOM 585 O O . LYS A 1 80 ? -9.781 0.272 7.108 1.00 97.44 80 LYS A O 1
ATOM 590 N N . ALA A 1 81 ? -7.947 -0.698 7.960 1.00 97.69 81 ALA A N 1
ATOM 591 C CA . ALA A 1 81 ? -7.008 -0.207 6.959 1.00 97.69 81 ALA A CA 1
ATOM 592 C C . ALA A 1 81 ? -7.378 -0.761 5.579 1.00 97.69 81 ALA A C 1
ATOM 594 O O . ALA A 1 81 ? -7.333 -1.980 5.377 1.00 97.69 81 ALA A O 1
ATOM 595 N N . ASP A 1 82 ? -7.749 0.136 4.665 1.00 97.50 82 ASP A N 1
ATOM 596 C CA . ASP A 1 82 ? -8.255 -0.237 3.346 1.00 97.50 82 ASP A CA 1
ATOM 597 C C . ASP A 1 82 ? -7.515 0.478 2.219 1.00 97.50 82 ASP A C 1
ATOM 599 O O . ASP A 1 82 ? -6.742 -0.146 1.498 1.00 97.50 82 ASP A O 1
ATOM 603 N N . TRP A 1 83 ? -7.707 1.791 2.079 1.00 97.94 83 TRP A N 1
ATOM 604 C CA . TRP A 1 83 ? -7.006 2.542 1.041 1.00 97.94 83 TRP A CA 1
ATOM 605 C C . TRP A 1 83 ? -5.656 2.964 1.582 1.00 97.94 83 TRP A C 1
ATOM 607 O O . TRP A 1 83 ? -5.576 3.874 2.409 1.00 97.94 83 TRP A O 1
ATOM 617 N N . ILE A 1 84 ? -4.618 2.271 1.137 1.00 98.31 84 ILE A N 1
ATOM 618 C CA . ILE A 1 84 ? -3.249 2.466 1.598 1.00 98.31 84 ILE A CA 1
ATOM 619 C C . ILE A 1 84 ? -2.449 3.062 0.443 1.00 98.31 84 ILE A C 1
ATOM 621 O O . ILE A 1 84 ? -2.402 2.487 -0.643 1.00 98.31 84 ILE A O 1
ATOM 625 N N . THR A 1 85 ? -1.820 4.205 0.685 1.00 98.25 85 THR A N 1
ATOM 626 C CA . THR A 1 85 ? -0.862 4.835 -0.224 1.00 98.25 85 THR A CA 1
ATOM 627 C C . THR A 1 85 ? 0.531 4.686 0.368 1.00 98.25 85 THR A C 1
ATOM 629 O O . THR A 1 85 ? 0.730 4.987 1.546 1.00 98.25 85 THR A O 1
ATOM 632 N N . VAL A 1 86 ? 1.493 4.246 -0.438 1.00 97.50 86 VAL A N 1
ATOM 633 C CA . VAL A 1 86 ? 2.902 4.121 -0.046 1.00 97.50 86 VAL A CA 1
ATOM 634 C C . VAL A 1 86 ? 3.758 4.889 -1.049 1.00 97.50 86 VAL A C 1
ATOM 636 O O . VAL A 1 86 ? 3.716 4.604 -2.242 1.00 97.50 86 VAL A O 1
ATOM 639 N N . TYR A 1 87 ? 4.526 5.869 -0.580 1.00 95.12 87 TYR A N 1
ATOM 640 C CA . TYR A 1 87 ? 5.409 6.677 -1.426 1.00 95.12 87 TYR A CA 1
ATOM 641 C C . TYR A 1 87 ? 6.788 6.019 -1.539 1.00 95.12 87 TYR A C 1
ATOM 643 O O . TYR A 1 87 ? 7.442 5.773 -0.526 1.00 95.12 87 TYR A O 1
ATOM 651 N N . LEU A 1 88 ? 7.242 5.744 -2.768 1.00 88.50 88 LEU A N 1
ATOM 652 C CA . LEU A 1 88 ? 8.476 4.988 -3.048 1.00 88.50 88 LEU A CA 1
ATOM 653 C C . LEU A 1 88 ? 9.350 5.657 -4.130 1.00 88.50 88 LEU A C 1
ATOM 655 O O . LEU A 1 88 ? 9.722 4.999 -5.103 1.00 88.50 88 LEU A O 1
ATOM 659 N N . PRO A 1 89 ? 9.770 6.926 -3.954 1.00 83.00 89 PRO A N 1
ATOM 660 C CA . PRO A 1 89 ? 10.444 7.713 -5.000 1.00 83.00 89 PRO A CA 1
ATOM 661 C C . PRO A 1 89 ? 11.738 7.091 -5.554 1.00 83.00 89 PRO A C 1
ATOM 663 O O . PRO A 1 89 ? 12.184 7.431 -6.648 1.00 83.00 89 PRO A O 1
ATOM 666 N N . ASN A 1 90 ? 12.362 6.168 -4.818 1.00 86.25 90 ASN A N 1
ATOM 667 C CA . ASN A 1 90 ? 13.619 5.534 -5.219 1.00 86.25 90 ASN A CA 1
ATOM 668 C C . ASN A 1 90 ? 13.427 4.213 -5.989 1.00 86.25 90 ASN A C 1
ATOM 670 O O . ASN A 1 90 ? 14.361 3.758 -6.665 1.00 86.25 90 ASN A O 1
ATOM 674 N N . ALA A 1 91 ? 12.234 3.610 -5.926 1.00 91.38 91 ALA A N 1
ATOM 675 C CA . ALA A 1 91 ? 11.933 2.350 -6.593 1.00 91.38 91 ALA A CA 1
ATOM 676 C C . ALA A 1 91 ? 11.810 2.553 -8.108 1.00 91.38 91 ALA A C 1
ATOM 678 O O . ALA A 1 91 ? 11.256 3.545 -8.580 1.00 91.38 91 ALA A O 1
ATOM 679 N N . SER A 1 92 ? 12.343 1.615 -8.888 1.00 94.69 92 SER A N 1
ATOM 680 C CA . SER A 1 92 ? 12.142 1.611 -10.338 1.00 94.69 92 SER A CA 1
ATOM 681 C C . SER A 1 92 ? 10.678 1.335 -10.668 1.00 94.69 92 SER A C 1
ATOM 683 O O . SER A 1 92 ? 10.040 0.509 -10.018 1.00 94.69 92 SER A O 1
ATOM 685 N N . TYR A 1 93 ? 10.157 2.004 -11.695 1.00 96.81 93 TYR A N 1
ATOM 686 C CA . TYR A 1 93 ? 8.803 1.772 -12.181 1.00 96.81 93 TYR A CA 1
ATOM 687 C C . TYR A 1 93 ? 8.702 0.429 -12.913 1.00 96.81 93 TYR A C 1
ATOM 689 O O . TYR A 1 93 ? 8.848 0.333 -14.133 1.00 96.81 93 TYR A O 1
ATOM 697 N N . SER A 1 94 ? 8.520 -0.635 -12.141 1.00 96.50 94 SER A N 1
ATOM 698 C CA . SER A 1 94 ? 8.467 -2.001 -12.640 1.00 96.50 94 SER A CA 1
ATOM 699 C C . SER A 1 94 ? 7.716 -2.912 -11.664 1.00 96.50 94 SER A C 1
ATOM 701 O O . SER A 1 94 ? 7.382 -2.522 -10.547 1.00 96.50 94 SER A O 1
ATOM 703 N N . LYS A 1 95 ? 7.422 -4.150 -12.076 1.00 96.25 95 LYS A N 1
ATOM 704 C CA . LYS A 1 95 ? 6.689 -5.122 -11.238 1.00 96.25 95 LYS A CA 1
ATOM 705 C C . LYS A 1 95 ? 7.432 -5.505 -9.955 1.00 96.25 95 LYS A C 1
ATOM 707 O O . LYS A 1 95 ? 6.816 -5.965 -8.998 1.00 96.25 95 LYS A O 1
ATOM 712 N N . GLU A 1 96 ? 8.749 -5.337 -9.948 1.00 94.75 96 GLU A N 1
ATOM 713 C CA . GLU A 1 96 ? 9.628 -5.611 -8.815 1.00 94.75 96 GLU A CA 1
ATOM 714 C C . GLU A 1 96 ? 9.319 -4.692 -7.627 1.00 94.75 96 GLU A C 1
ATOM 716 O O . GLU A 1 96 ? 9.617 -5.058 -6.492 1.00 94.75 96 GLU A O 1
ATOM 721 N N . ALA A 1 97 ? 8.652 -3.556 -7.859 1.00 93.75 97 ALA A N 1
ATOM 722 C CA . ALA A 1 97 ? 8.252 -2.647 -6.797 1.00 93.75 97 ALA A CA 1
ATOM 723 C C . ALA A 1 97 ? 7.257 -3.276 -5.787 1.00 93.75 97 ALA A C 1
ATOM 725 O O . ALA A 1 97 ? 7.297 -2.946 -4.605 1.00 93.75 97 ALA A O 1
ATOM 726 N N . LEU A 1 98 ? 6.521 -4.334 -6.173 1.00 94.75 98 LEU A N 1
ATOM 727 C CA . LEU A 1 98 ? 5.720 -5.142 -5.234 1.00 94.75 98 LEU A CA 1
ATOM 728 C C . LEU A 1 98 ? 6.524 -5.686 -4.039 1.00 94.75 98 LEU A C 1
ATOM 730 O O . LEU A 1 98 ? 5.960 -5.905 -2.963 1.00 94.75 98 LEU A O 1
ATOM 734 N N . ALA A 1 99 ? 7.832 -5.906 -4.203 1.00 93.44 99 ALA A N 1
ATOM 735 C CA . ALA A 1 99 ? 8.683 -6.405 -3.129 1.00 93.44 99 ALA A CA 1
ATOM 736 C C . ALA A 1 99 ? 8.799 -5.411 -1.957 1.00 93.44 99 ALA A C 1
ATOM 738 O O . ALA A 1 99 ? 8.885 -5.847 -0.807 1.00 93.44 99 ALA A O 1
ATOM 739 N N . PHE A 1 100 ? 8.720 -4.097 -2.211 1.00 91.75 100 PHE A N 1
ATOM 740 C CA . PHE A 1 100 ? 8.736 -3.070 -1.157 1.00 91.75 100 PHE A CA 1
ATOM 741 C C . PHE A 1 100 ? 7.487 -3.121 -0.264 1.00 91.75 100 PHE A C 1
ATOM 743 O O . PHE A 1 100 ? 7.535 -2.655 0.876 1.00 91.75 100 PHE A O 1
ATOM 750 N N . LEU A 1 101 ? 6.407 -3.738 -0.761 1.00 94.00 101 LEU A N 1
ATOM 751 C CA . LEU A 1 101 ? 5.152 -3.987 -0.047 1.00 94.00 101 LEU A CA 1
ATOM 752 C C . LEU A 1 101 ? 5.090 -5.362 0.641 1.00 94.00 101 LEU A C 1
ATOM 754 O O . LEU A 1 101 ? 4.031 -5.753 1.144 1.00 94.00 101 LEU A O 1
ATOM 758 N N . LYS A 1 102 ? 6.182 -6.142 0.592 1.00 94.31 102 LYS A N 1
ATOM 759 C CA . LYS A 1 102 ? 6.212 -7.588 0.894 1.00 94.31 102 LYS A CA 1
ATOM 760 C C . LYS A 1 102 ? 5.156 -8.400 0.141 1.00 94.31 102 LYS A C 1
ATOM 762 O O . LYS A 1 102 ? 4.671 -9.426 0.625 1.00 94.31 102 LYS A O 1
ATOM 767 N N . LEU A 1 103 ? 4.803 -7.966 -1.063 1.00 94.06 103 LEU A N 1
ATOM 768 C CA . LEU A 1 103 ? 3.943 -8.735 -1.947 1.00 94.06 103 LEU A CA 1
ATOM 769 C C . LEU A 1 103 ? 4.804 -9.597 -2.879 1.00 94.06 103 LEU A C 1
ATOM 771 O O . LEU A 1 103 ? 5.885 -9.181 -3.300 1.00 94.06 103 LEU A O 1
ATOM 775 N N . PRO A 1 104 ? 4.347 -10.813 -3.226 1.00 92.94 104 PRO A N 1
ATOM 776 C CA . PRO A 1 104 ? 5.058 -11.639 -4.187 1.00 92.94 104 PRO A CA 1
ATOM 777 C C . PRO A 1 104 ? 5.075 -10.942 -5.549 1.00 92.94 104 PRO A C 1
ATOM 779 O O . PRO A 1 104 ? 4.023 -10.555 -6.064 1.00 92.94 104 PRO A O 1
ATOM 782 N N . VAL A 1 105 ? 6.258 -10.830 -6.156 1.00 94.75 105 VAL A N 1
ATOM 783 C CA . VAL A 1 105 ? 6.406 -10.269 -7.503 1.00 94.75 105 VAL A CA 1
ATOM 784 C C . VAL A 1 105 ? 5.646 -11.147 -8.497 1.00 94.75 105 VAL A C 1
ATOM 786 O O . VAL A 1 105 ? 5.910 -12.343 -8.631 1.00 94.75 105 VAL A O 1
ATOM 789 N N . LYS A 1 106 ? 4.677 -10.553 -9.196 1.00 95.50 106 LYS A N 1
ATOM 790 C CA . LYS A 1 106 ? 3.803 -11.225 -10.168 1.00 95.50 106 LYS A CA 1
ATOM 791 C C . LYS A 1 106 ? 3.661 -10.385 -11.429 1.00 95.50 106 LYS A C 1
ATOM 793 O O . LYS A 1 106 ? 3.849 -9.171 -11.397 1.00 95.50 106 LYS A O 1
ATOM 798 N N . SER A 1 107 ? 3.278 -11.012 -12.537 1.00 97.00 107 SER A N 1
ATOM 799 C CA . SER A 1 107 ? 2.900 -10.272 -13.745 1.00 97.00 107 SER A CA 1
ATOM 800 C C . SER A 1 107 ? 1.649 -9.420 -13.490 1.00 97.00 107 SER A C 1
ATOM 802 O O . SER A 1 107 ? 0.724 -9.905 -12.832 1.00 97.00 107 SER A O 1
ATOM 804 N N . PRO A 1 108 ? 1.613 -8.167 -13.973 1.00 98.00 108 PRO A N 1
ATOM 805 C CA . PRO A 1 108 ? 0.462 -7.295 -13.792 1.00 98.00 108 PRO A CA 1
ATOM 806 C C . PRO A 1 108 ? -0.729 -7.744 -14.635 1.00 98.00 108 PRO A C 1
ATOM 808 O O . PRO A 1 108 ? -0.569 -8.318 -15.710 1.00 98.00 108 PRO A O 1
ATOM 811 N N . THR A 1 109 ? -1.934 -7.438 -14.158 1.00 98.38 109 THR A N 1
ATOM 812 C CA . THR A 1 109 ? -3.168 -7.577 -14.946 1.00 98.38 109 THR A CA 1
ATOM 813 C C . THR A 1 109 ? -3.245 -6.500 -16.031 1.00 98.38 109 THR A C 1
ATOM 815 O O . THR A 1 109 ? -3.840 -6.716 -17.081 1.00 98.38 109 THR A O 1
ATOM 818 N N . PHE A 1 110 ? -2.648 -5.333 -15.781 1.00 98.44 110 PHE A N 1
ATOM 819 C CA . PHE A 1 110 ? -2.598 -4.215 -16.716 1.00 98.44 110 PHE A CA 1
ATOM 820 C C . PHE A 1 110 ? -1.298 -3.431 -16.529 1.00 98.44 110 PHE A C 1
ATOM 822 O O . PHE A 1 110 ? -0.878 -3.202 -15.399 1.00 98.44 110 PHE A O 1
ATOM 829 N N . SER A 1 111 ? -0.670 -2.999 -17.619 1.00 98.19 111 SER A N 1
ATOM 830 C CA . SER A 1 111 ? 0.550 -2.192 -17.567 1.00 98.19 111 SER A CA 1
ATOM 831 C C . SER A 1 111 ? 0.625 -1.253 -18.763 1.00 98.19 111 SER A C 1
ATOM 833 O O . SER A 1 111 ? 0.398 -1.676 -19.898 1.00 98.19 111 SER A O 1
ATOM 835 N N . ASN A 1 112 ? 0.945 0.012 -18.512 1.00 97.31 112 ASN A N 1
ATOM 836 C CA . ASN A 1 112 ? 1.303 0.992 -19.532 1.00 97.31 112 ASN A CA 1
ATOM 837 C C . ASN A 1 112 ? 2.308 2.007 -18.958 1.00 97.31 112 ASN A C 1
ATOM 839 O O . ASN A 1 112 ? 2.857 1.800 -17.883 1.00 97.31 112 ASN A O 1
ATOM 843 N N . ALA A 1 113 ? 2.546 3.113 -19.666 1.00 96.75 113 ALA A N 1
ATOM 844 C CA . ALA A 1 113 ? 3.484 4.150 -19.230 1.00 96.75 113 ALA A CA 1
ATOM 845 C C . ALA A 1 113 ? 3.040 4.950 -17.985 1.00 96.75 113 ALA A C 1
ATOM 847 O O . ALA A 1 113 ? 3.836 5.714 -17.457 1.00 96.75 113 ALA A O 1
ATOM 848 N N . ASN A 1 114 ? 1.786 4.813 -17.539 1.00 97.19 114 ASN A N 1
ATOM 849 C CA . ASN A 1 114 ? 1.181 5.642 -16.489 1.00 97.19 114 ASN A CA 1
ATOM 850 C C . ASN A 1 114 ? 0.691 4.839 -15.276 1.00 97.19 114 ASN A C 1
ATOM 852 O O . ASN A 1 114 ? 0.487 5.410 -14.209 1.00 97.19 114 ASN A O 1
ATOM 856 N N . VAL A 1 115 ? 0.440 3.536 -15.417 1.00 98.31 115 VAL A N 1
ATOM 857 C CA . VAL A 1 115 ? 0.087 2.661 -14.294 1.00 98.31 115 VAL A CA 1
ATOM 858 C C . VAL A 1 115 ? 0.456 1.198 -14.566 1.00 98.31 115 VAL A C 1
ATOM 860 O O . VAL A 1 115 ? 0.188 0.665 -15.644 1.00 98.31 115 VAL A O 1
ATOM 863 N N . ILE A 1 116 ? 1.021 0.537 -13.551 1.00 98.56 116 ILE A N 1
ATOM 864 C CA . ILE A 1 116 ? 1.107 -0.927 -13.478 1.00 98.56 116 ILE A CA 1
ATOM 865 C C . ILE A 1 116 ? 0.102 -1.378 -12.422 1.00 98.56 116 ILE A C 1
ATOM 867 O O . ILE A 1 116 ? 0.105 -0.853 -11.313 1.00 98.56 116 ILE A O 1
ATOM 871 N N . ARG A 1 117 ? -0.777 -2.322 -12.756 1.00 98.62 117 ARG A N 1
ATOM 872 C CA . ARG A 1 117 ? -1.888 -2.738 -11.897 1.00 98.62 117 ARG A CA 1
ATOM 873 C C . ARG A 1 117 ? -2.009 -4.250 -11.799 1.00 98.62 117 ARG A C 1
ATOM 875 O O . ARG A 1 117 ? -1.969 -4.965 -12.802 1.00 98.62 117 ARG A O 1
ATOM 882 N N . TRP A 1 118 ? -2.295 -4.711 -10.590 1.00 98.38 118 TRP A N 1
ATOM 883 C CA . TRP A 1 118 ? -2.720 -6.067 -10.274 1.00 98.38 118 TRP A CA 1
ATOM 884 C C . TRP A 1 118 ? -4.115 -6.024 -9.677 1.00 98.38 118 TRP A C 1
ATOM 886 O O . TRP A 1 118 ? -4.419 -5.173 -8.844 1.00 98.38 118 TRP A O 1
ATOM 896 N N . THR A 1 119 ? -4.949 -6.975 -10.071 1.00 97.31 119 THR A N 1
ATOM 897 C CA . THR A 1 119 ? -6.265 -7.190 -9.463 1.00 97.31 119 THR A CA 1
ATOM 898 C C . THR A 1 119 ? -6.305 -8.558 -8.796 1.00 97.31 119 THR A C 1
ATOM 900 O O . THR A 1 119 ? -5.595 -9.476 -9.212 1.00 97.31 119 THR A O 1
ATOM 903 N N . ASN A 1 120 ? -7.133 -8.698 -7.759 1.00 88.94 120 ASN A N 1
ATOM 904 C CA . ASN A 1 120 ? -7.385 -9.971 -7.074 1.00 88.94 120 ASN A CA 1
ATOM 905 C C . ASN A 1 120 ? -6.123 -10.658 -6.509 1.00 88.94 120 ASN A C 1
ATOM 907 O O . ASN A 1 120 ? -6.014 -11.887 -6.518 1.00 88.94 120 ASN A O 1
ATOM 911 N N . LEU A 1 121 ? -5.163 -9.881 -5.996 1.00 92.88 121 LEU A N 1
ATOM 912 C CA . LEU A 1 121 ? -4.104 -10.447 -5.156 1.00 92.88 121 LEU A CA 1
ATOM 913 C C . LEU A 1 121 ? -4.711 -10.944 -3.827 1.00 92.88 121 LEU A C 1
ATOM 915 O O . LEU A 1 121 ? -5.712 -10.391 -3.374 1.00 92.88 121 LEU A O 1
ATOM 919 N N . PRO A 1 122 ? -4.153 -11.982 -3.176 1.00 91.25 122 PRO A N 1
ATOM 920 C CA . PRO A 1 122 ? -4.708 -12.497 -1.924 1.00 91.25 122 PRO A CA 1
ATOM 921 C C . PRO A 1 122 ? -4.916 -11.392 -0.877 1.00 91.25 122 PRO A C 1
ATOM 923 O O . PRO A 1 122 ? -3.978 -10.688 -0.522 1.00 91.25 122 PRO A O 1
ATOM 926 N N . GLY A 1 123 ? -6.157 -11.231 -0.406 1.00 91.75 123 GLY A N 1
ATOM 927 C CA . GLY A 1 123 ? -6.536 -10.205 0.576 1.00 91.75 123 GLY A CA 1
ATOM 928 C C . GLY A 1 123 ? -6.736 -8.787 0.018 1.00 91.75 123 GLY A C 1
ATOM 929 O O . GLY A 1 123 ? -7.258 -7.933 0.732 1.00 91.75 123 GLY A O 1
ATOM 930 N N . LEU A 1 124 ? -6.399 -8.529 -1.249 1.00 96.06 124 LEU A N 1
ATOM 931 C CA . LEU A 1 124 ? -6.432 -7.202 -1.868 1.00 96.06 124 LEU A CA 1
ATOM 932 C C . LEU A 1 124 ? -7.381 -7.181 -3.075 1.00 96.06 124 LEU A C 1
ATOM 934 O O . LEU A 1 124 ? -7.490 -8.151 -3.825 1.00 96.06 124 LEU A O 1
ATOM 938 N N . LEU A 1 125 ? -8.066 -6.060 -3.283 1.00 96.44 125 LEU A N 1
ATOM 939 C CA . LEU A 1 125 ? -8.860 -5.839 -4.494 1.00 96.44 125 LEU A CA 1
ATOM 940 C C . LEU A 1 125 ? -7.961 -5.416 -5.651 1.00 96.44 125 LEU A C 1
ATOM 942 O O . LEU A 1 125 ? -8.035 -5.982 -6.743 1.00 96.44 125 LEU A O 1
ATOM 946 N N . GLU A 1 126 ? -7.098 -4.439 -5.392 1.00 98.00 126 GLU A N 1
ATOM 947 C CA . GLU A 1 126 ? -6.233 -3.835 -6.394 1.00 98.00 126 GLU A CA 1
ATOM 948 C C . GLU A 1 126 ? -4.935 -3.343 -5.754 1.00 98.00 126 GLU A C 1
ATOM 950 O O . GLU A 1 126 ? -4.943 -2.814 -4.642 1.00 98.00 126 GLU A O 1
ATOM 955 N N . VAL A 1 127 ? -3.837 -3.485 -6.489 1.00 98.25 127 VAL A N 1
ATOM 956 C CA . VAL A 1 127 ? -2.585 -2.763 -6.252 1.00 98.25 127 VAL A CA 1
ATOM 957 C C . VAL A 1 127 ? -2.239 -2.044 -7.547 1.00 98.25 127 VAL A C 1
ATOM 959 O O . VAL A 1 127 ? -2.189 -2.680 -8.599 1.00 98.25 127 VAL A O 1
ATOM 962 N N . SER A 1 128 ? -2.024 -0.735 -7.478 1.00 98.50 128 SER A N 1
ATOM 963 C CA . SER A 1 128 ? -1.636 0.111 -8.608 1.00 98.50 128 SER A CA 1
ATOM 964 C C . SER A 1 128 ? -0.350 0.861 -8.273 1.00 98.50 128 SER A C 1
ATOM 966 O O . SER A 1 128 ? -0.221 1.390 -7.177 1.00 98.50 128 SER A O 1
ATOM 968 N N . ILE A 1 129 ? 0.578 0.941 -9.217 1.00 98.00 129 ILE A N 1
ATOM 969 C CA . ILE A 1 129 ? 1.834 1.688 -9.105 1.00 98.00 129 ILE A CA 1
ATOM 970 C C . ILE A 1 129 ? 1.778 2.827 -10.110 1.00 98.00 129 ILE A C 1
ATOM 972 O O . ILE A 1 129 ? 1.548 2.582 -11.300 1.00 98.00 129 ILE A O 1
ATOM 976 N N . PHE A 1 130 ? 2.004 4.049 -9.644 1.00 98.00 130 PHE A N 1
ATOM 977 C CA . PHE A 1 130 ? 2.007 5.255 -10.463 1.00 98.00 130 PHE A CA 1
ATOM 978 C C . PHE A 1 130 ? 3.436 5.792 -10.596 1.00 98.00 130 PHE A C 1
ATOM 980 O O . PHE A 1 130 ? 4.140 5.872 -9.588 1.00 98.00 130 PHE A O 1
ATOM 987 N N . PRO A 1 131 ? 3.902 6.119 -11.814 1.00 97.75 131 PRO A N 1
ATOM 988 C CA . PRO A 1 131 ? 5.263 6.574 -12.033 1.00 97.75 131 PRO A CA 1
ATOM 989 C C . PRO A 1 131 ? 5.440 8.085 -11.871 1.00 97.75 131 PRO A C 1
ATOM 991 O O . PRO A 1 131 ? 4.547 8.872 -12.174 1.00 97.75 131 PRO A O 1
ATOM 994 N N . SER A 1 132 ? 6.670 8.468 -11.539 1.00 95.94 132 SER A N 1
ATOM 995 C CA . SER A 1 132 ? 7.269 9.766 -11.841 1.00 95.94 132 SER A CA 1
ATOM 996 C C . SER A 1 132 ? 8.521 9.513 -12.689 1.00 95.94 132 SER A C 1
ATOM 998 O O . SER A 1 132 ? 9.565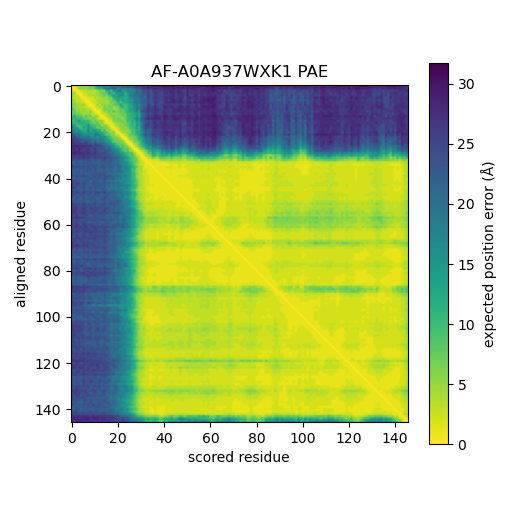 9.075 -12.198 1.00 95.94 132 SER A O 1
ATOM 1000 N N . GLY A 1 133 ? 8.398 9.681 -14.009 1.00 93.56 133 GLY A N 1
ATOM 1001 C CA . GLY A 1 133 ? 9.440 9.274 -14.957 1.00 93.56 133 GLY A CA 1
ATOM 1002 C C . GLY A 1 133 ? 9.653 7.755 -14.963 1.00 93.56 133 GLY A C 1
ATOM 1003 O O . GLY A 1 133 ? 8.719 6.995 -15.195 1.00 93.56 133 GLY A O 1
ATOM 1004 N N . ASN A 1 134 ? 10.887 7.300 -14.719 1.00 93.88 134 ASN A N 1
ATOM 1005 C CA . ASN A 1 134 ? 11.229 5.872 -14.615 1.00 93.88 134 ASN A CA 1
ATOM 1006 C C . ASN A 1 134 ? 11.203 5.338 -13.169 1.00 93.88 134 ASN A C 1
ATOM 1008 O O . ASN A 1 134 ? 11.642 4.210 -12.915 1.00 93.88 134 ASN A O 1
ATOM 1012 N N . LYS A 1 135 ? 10.724 6.147 -12.222 1.00 96.00 135 LYS A N 1
ATOM 1013 C CA . LYS A 1 135 ? 10.599 5.811 -10.805 1.00 96.00 135 LYS A CA 1
ATOM 1014 C C . LYS A 1 135 ? 9.142 5.697 -10.399 1.00 96.00 135 LYS A C 1
ATOM 1016 O O . LYS A 1 135 ? 8.263 6.198 -11.090 1.00 96.00 135 LYS A O 1
ATOM 1021 N N . VAL A 1 136 ? 8.892 5.026 -9.285 1.00 95.88 136 VAL A N 1
ATOM 1022 C CA . VAL A 1 136 ? 7.581 5.023 -8.637 1.00 95.88 136 VAL A CA 1
ATOM 1023 C C . VAL A 1 136 ? 7.387 6.361 -7.934 1.00 95.88 136 VAL A C 1
ATOM 1025 O O . VAL A 1 136 ? 8.254 6.793 -7.188 1.00 95.88 136 VAL A O 1
ATOM 1028 N N . ASP A 1 137 ? 6.256 7.015 -8.165 1.00 96.12 137 ASP A N 1
ATOM 1029 C CA . ASP A 1 137 ? 5.795 8.125 -7.331 1.00 96.12 137 ASP A CA 1
ATOM 1030 C C . ASP A 1 137 ? 5.162 7.549 -6.057 1.00 96.12 137 ASP A C 1
ATOM 1032 O O . ASP A 1 137 ? 5.679 7.680 -4.943 1.00 96.12 137 ASP A O 1
ATOM 1036 N N . TYR A 1 138 ? 4.096 6.770 -6.248 1.00 97.19 138 TYR A N 1
ATOM 1037 C CA . TYR A 1 138 ? 3.421 6.057 -5.176 1.00 97.19 138 TYR A CA 1
ATOM 1038 C C . TYR A 1 138 ? 2.769 4.766 -5.658 1.00 97.19 138 TYR A C 1
ATOM 1040 O O . TYR A 1 138 ? 2.440 4.574 -6.833 1.00 97.19 138 TYR A O 1
ATOM 1048 N N . GLU A 1 139 ? 2.527 3.896 -4.694 1.00 97.50 139 GLU A N 1
ATOM 1049 C CA . GLU A 1 139 ? 1.710 2.707 -4.833 1.00 97.50 139 GLU A CA 1
ATOM 1050 C C . GLU A 1 139 ? 0.403 2.918 -4.082 1.00 97.50 139 GLU A C 1
ATOM 1052 O O . GLU A 1 139 ? 0.372 3.481 -2.988 1.00 97.50 139 GLU A O 1
ATOM 1057 N N . TYR A 1 140 ? -0.692 2.478 -4.686 1.00 98.31 140 TYR A N 1
ATOM 1058 C CA . TYR A 1 140 ? -2.034 2.618 -4.160 1.00 98.31 140 TYR A CA 1
ATOM 1059 C C . TYR A 1 140 ? -2.704 1.254 -4.081 1.00 98.31 140 TYR A C 1
ATOM 1061 O O . TYR A 1 140 ? -2.885 0.562 -5.087 1.00 98.31 140 TYR A O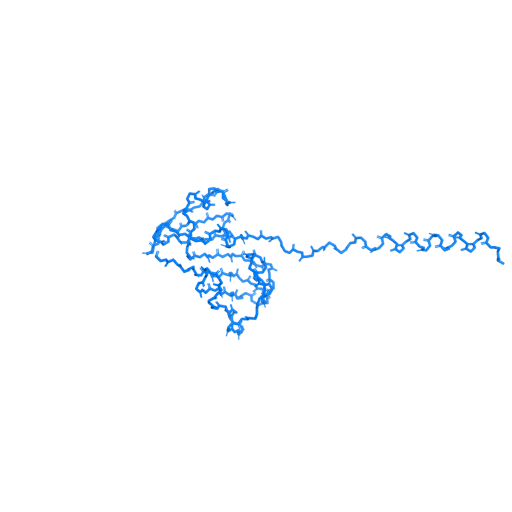 1
ATOM 1069 N N . ILE A 1 141 ? -3.062 0.871 -2.864 1.00 98.25 141 ILE A N 1
ATOM 1070 C CA . ILE A 1 141 ? -3.596 -0.435 -2.519 1.00 98.25 141 ILE A CA 1
ATOM 1071 C C . ILE A 1 141 ? -5.035 -0.250 -2.050 1.00 98.25 141 ILE A C 1
ATOM 1073 O O . ILE A 1 141 ? -5.313 0.573 -1.178 1.00 98.25 141 ILE A O 1
ATOM 1077 N N . LYS A 1 142 ? -5.945 -1.046 -2.611 1.00 97.75 142 LYS A N 1
ATOM 1078 C CA . LYS A 1 142 ? -7.324 -1.191 -2.135 1.00 97.75 142 LYS A CA 1
ATOM 1079 C C . LYS A 1 142 ? -7.499 -2.582 -1.556 1.00 97.75 142 LYS A C 1
ATOM 1081 O O . LYS A 1 142 ? -7.223 -3.578 -2.235 1.00 97.75 142 LYS A O 1
ATOM 1086 N N . VAL A 1 143 ? -7.980 -2.668 -0.326 1.00 96.50 143 VAL A N 1
ATOM 1087 C CA . VAL A 1 143 ? -8.155 -3.938 0.382 1.00 96.50 143 VAL A CA 1
ATOM 1088 C C . VAL A 1 143 ? -9.576 -4.450 0.169 1.00 96.50 143 VAL A C 1
ATOM 1090 O O . VAL A 1 143 ? -10.509 -3.701 -0.106 1.00 96.50 143 VAL A O 1
ATOM 1093 N N . LYS A 1 144 ? -9.762 -5.768 0.269 1.00 86.44 144 LYS A N 1
ATOM 1094 C CA . LYS A 1 144 ? -11.096 -6.375 0.232 1.00 86.44 144 LYS A CA 1
ATOM 1095 C C . LYS A 1 144 ? -11.759 -6.282 1.605 1.00 86.44 144 LYS A C 1
ATOM 1097 O O . LYS A 1 144 ? -11.915 -7.293 2.289 1.00 86.44 144 LYS A O 1
ATOM 1102 N N . THR A 1 145 ? -12.129 -5.076 2.015 1.00 73.06 145 THR A N 1
ATOM 1103 C CA . THR A 1 145 ? -12.843 -4.876 3.280 1.00 73.06 145 THR A CA 1
ATOM 1104 C C . THR A 1 145 ? -14.315 -5.224 3.078 1.00 73.06 145 THR A C 1
ATOM 1106 O O . THR A 1 145 ? -14.950 -4.752 2.134 1.00 73.06 145 THR A O 1
ATOM 1109 N N . LYS A 1 146 ? -14.820 -6.132 3.915 1.00 60.75 146 LYS A N 1
ATOM 1110 C CA . LYS A 1 146 ? -16.233 -6.521 3.979 1.00 60.75 146 LYS A CA 1
ATOM 1111 C C . LYS A 1 146 ? -16.924 -5.771 5.105 1.00 60.75 146 LYS A C 1
ATOM 1113 O O . LYS A 1 146 ? -16.246 -5.533 6.130 1.00 60.75 146 LYS A O 1
#

pLDDT: mean 86.38, std 17.35, range [45.56, 98.62]

Solvent-accessible surface area (backbone atoms only — not comparable to full-atom values): 8146 Å² total; per-residue (Å²): 136,58,74,72,60,54,54,54,50,52,52,55,54,53,57,55,56,65,67,68,69,76,76,76,73,72,86,67,71,74,70,79,42,59,44,82,79,39,53,67,27,35,67,73,58,39,30,73,74,60,42,72,58,78,43,75,50,82,51,99,69,30,48,32,37,26,24,73,90,67,36,31,38,36,31,22,44,93,57,17,30,29,47,34,38,40,55,38,70,85,38,56,62,53,59,67,47,37,46,36,35,68,39,81,68,57,86,60,77,41,75,61,96,65,40,41,28,37,62,69,49,93,77,29,46,33,42,36,38,31,52,53,84,72,16,20,43,34,34,44,34,36,38,66,79,128

Mean predicted aligned error: 9.58 Å